Protein AF-A0AAV0LEL6-F1 (afdb_monomer)

InterPro domains:
  IPR036774 ERV/ALR sulfhydryl oxidase domain superfamily [G3DSA:1.20.120.310] (2-67)
  IPR039798 Sulfhydryl oxidase [PTHR22897] (6-120)

Sequence (132 aa):
MEEEASLGTGDPKFPKMIWPPKQLCPACYGSNNKAKDRRNEVDWDMDEVYRFLVDFYGKTLVSLYKNKDVGHEVLS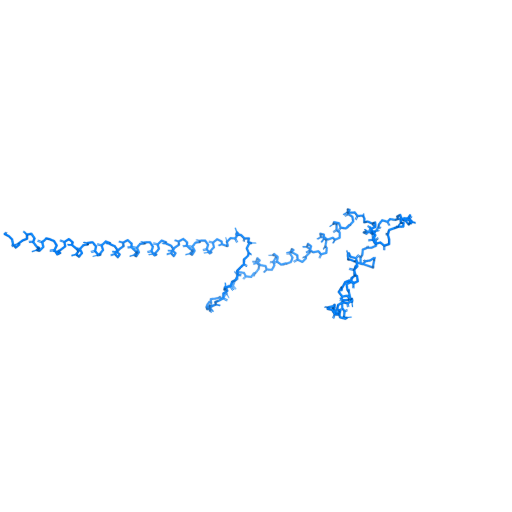GSSEDTVASTNAVVVPVGAALAIALASCAFGALACYWRSRQKSRKYYHQLHSLKNI

Secondary structure (DSSP, 8-state):
--HHHHHT-S-TTS----SS-TTT-STTB-S-----S-TT---B-HHHHHHHHHHHHHHHHHHHHHHHHTT-S-------------------HHHHHHHHHHHHHHHHHHHHHHHHHHHHHHHHHHHHHT--

Solvent-accessible surface area (backbone atoms only — not comparable to full-atom values): 8494 Å² total; per-residue (Å²): 131,59,68,43,67,77,66,67,74,54,51,86,91,61,67,89,69,77,78,77,44,60,90,81,38,57,71,28,40,50,88,71,87,67,86,63,97,49,102,80,72,78,59,66,28,64,69,46,41,50,51,50,52,47,59,68,50,42,57,57,53,54,50,56,54,56,55,58,70,73,62,82,70,88,83,82,87,84,86,84,86,83,90,75,87,83,92,73,93,74,67,56,70,68,58,54,51,50,51,51,52,50,52,50,52,53,49,52,51,52,50,50,51,52,50,55,58,48,51,54,54,51,54,54,51,55,58,57,66,70,73,113

pLDDT: mean 71.2, std 17.93, range [30.53, 95.38]

Organism: NCBI:txid586396

Structure (mmCIF, N/CA/C/O backbone):
data_AF-A0AAV0LEL6-F1
#
_entry.id   AF-A0AAV0LEL6-F1
#
loop_
_atom_site.group_PDB
_atom_site.id
_atom_site.type_symbol
_atom_site.label_atom_id
_atom_site.label_alt_id
_atom_site.label_comp_id
_atom_site.label_asym_id
_atom_site.label_entity_id
_atom_site.label_seq_id
_atom_site.pdbx_PDB_ins_code
_atom_site.Cartn_x
_atom_site.Cartn_y
_atom_site.Cartn_z
_atom_site.occupancy
_atom_site.B_iso_or_equiv
_atom_site.auth_seq_id
_atom_site.auth_comp_id
_atom_site.auth_asym_id
_atom_site.auth_atom_id
_atom_site.pdbx_PDB_model_num
ATOM 1 N N . MET A 1 1 ? 11.184 16.787 -8.459 1.00 58.41 1 MET A N 1
ATOM 2 C CA . MET A 1 1 ? 11.815 15.745 -7.614 1.00 58.41 1 MET A CA 1
ATOM 3 C C . MET A 1 1 ? 13.059 16.257 -6.885 1.00 58.41 1 MET A C 1
ATOM 5 O O . MET A 1 1 ? 13.454 15.636 -5.911 1.00 58.41 1 MET A O 1
ATOM 9 N N . GLU A 1 2 ? 13.646 17.387 -7.296 1.00 61.62 2 GLU A N 1
ATOM 10 C CA . GLU A 1 2 ? 14.917 17.883 -6.739 1.00 61.62 2 GLU A CA 1
ATOM 11 C C . GLU A 1 2 ? 14.814 18.676 -5.427 1.00 61.62 2 GLU A C 1
ATOM 13 O O . GLU A 1 2 ? 15.840 18.956 -4.817 1.00 61.62 2 GLU A O 1
ATOM 18 N N . GLU A 1 3 ? 13.609 19.015 -4.959 1.00 67.44 3 GLU A N 1
ATOM 19 C CA . GLU A 1 3 ? 13.430 19.928 -3.817 1.00 67.44 3 GLU A CA 1
ATOM 20 C C . GLU A 1 3 ? 14.134 19.428 -2.544 1.00 67.44 3 GLU A C 1
ATOM 22 O O . GLU A 1 3 ? 14.865 20.168 -1.900 1.00 67.44 3 GLU A O 1
ATOM 27 N N . GLU A 1 4 ? 14.038 18.140 -2.231 1.00 65.94 4 GLU A N 1
ATOM 28 C CA . GLU A 1 4 ? 14.621 17.567 -1.004 1.00 65.94 4 GLU A CA 1
ATOM 29 C C . GLU A 1 4 ? 16.129 17.334 -1.116 1.00 65.94 4 GLU A C 1
ATOM 31 O O . GLU A 1 4 ? 16.855 17.430 -0.130 1.00 65.94 4 GLU A O 1
ATOM 36 N N . ALA A 1 5 ? 16.613 17.044 -2.327 1.00 65.38 5 ALA A N 1
ATOM 37 C CA . ALA A 1 5 ? 18.043 16.932 -2.593 1.00 65.38 5 ALA A CA 1
ATOM 38 C C . ALA A 1 5 ? 18.716 18.309 -2.498 1.00 65.38 5 ALA A C 1
ATOM 40 O O . ALA A 1 5 ? 19.821 18.418 -1.976 1.00 65.38 5 ALA A O 1
ATOM 41 N N . SER A 1 6 ? 18.017 19.364 -2.934 1.00 68.12 6 SER A N 1
ATOM 42 C CA . SER A 1 6 ? 18.482 20.747 -2.814 1.00 68.12 6 SER A CA 1
ATOM 43 C C . SER A 1 6 ? 18.488 21.260 -1.370 1.00 68.12 6 SER A C 1
ATOM 45 O 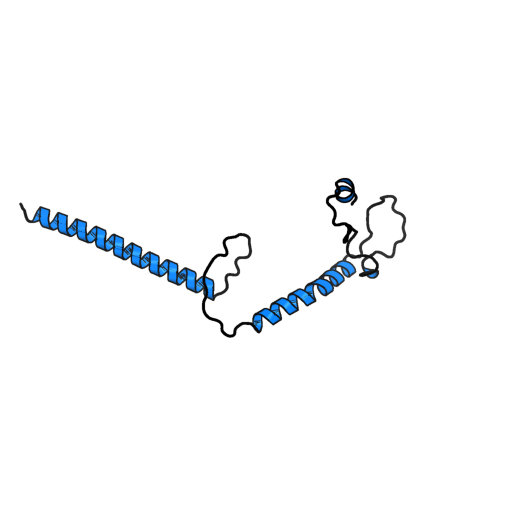O . SER A 1 6 ? 19.322 22.091 -1.021 1.00 68.12 6 SER A O 1
ATOM 47 N N . LEU A 1 7 ? 17.603 20.727 -0.519 1.00 79.00 7 LEU A N 1
ATOM 48 C CA . LEU A 1 7 ? 17.497 21.070 0.903 1.00 79.00 7 LEU A CA 1
ATOM 49 C C . LEU A 1 7 ? 18.322 20.150 1.822 1.00 79.00 7 LEU A C 1
ATOM 51 O O . LEU A 1 7 ? 18.395 20.401 3.022 1.00 79.00 7 LEU A O 1
ATOM 55 N N . GLY A 1 8 ? 18.947 19.095 1.283 1.00 75.81 8 GLY A N 1
ATOM 56 C CA . GLY A 1 8 ? 19.769 18.148 2.049 1.00 75.81 8 GLY A CA 1
ATOM 57 C C . GLY A 1 8 ? 18.989 17.306 3.067 1.00 75.81 8 GLY A C 1
ATOM 58 O O . GLY A 1 8 ? 19.594 16.670 3.925 1.00 75.81 8 GLY A O 1
ATOM 59 N N . THR A 1 9 ? 17.657 17.302 2.988 1.00 82.31 9 THR A N 1
ATOM 60 C CA . THR A 1 9 ? 16.746 16.595 3.905 1.00 82.31 9 THR A CA 1
ATOM 61 C C . THR A 1 9 ? 16.482 15.149 3.492 1.00 82.31 9 THR A C 1
ATOM 63 O O . THR A 1 9 ? 15.889 14.386 4.254 1.00 82.31 9 THR A O 1
ATOM 66 N N . GLY A 1 10 ? 16.898 14.755 2.287 1.00 80.81 10 GLY A N 1
ATOM 67 C CA . GLY A 1 10 ? 16.728 13.394 1.786 1.00 80.81 10 GLY A CA 1
ATOM 68 C C . GLY A 1 10 ? 17.628 12.379 2.493 1.00 80.81 10 GLY A C 1
ATOM 69 O O . GLY A 1 10 ? 18.794 12.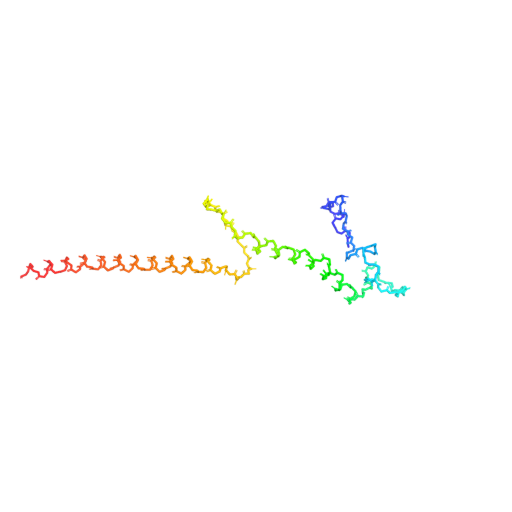655 2.764 1.00 80.81 10 GLY A O 1
ATOM 70 N N . ASP A 1 11 ? 17.102 11.174 2.732 1.00 84.88 11 ASP A N 1
ATOM 71 C CA . ASP A 1 11 ? 17.901 10.035 3.195 1.00 84.88 11 ASP A CA 1
ATOM 72 C C . ASP A 1 11 ? 18.943 9.654 2.117 1.00 84.88 11 ASP A C 1
ATOM 74 O O . ASP A 1 11 ? 18.554 9.266 1.009 1.00 84.88 11 ASP A O 1
ATOM 78 N N . PRO A 1 12 ? 20.258 9.715 2.410 1.00 85.31 12 PRO A N 1
ATOM 79 C CA . PRO A 1 12 ? 21.302 9.362 1.447 1.00 85.31 12 PRO A CA 1
ATOM 80 C C . PRO A 1 12 ? 21.253 7.900 0.992 1.00 85.31 12 PRO A C 1
ATOM 82 O O . PRO A 1 12 ? 21.727 7.570 -0.094 1.00 85.31 12 PRO A O 1
ATOM 85 N N . LYS A 1 13 ? 20.707 7.006 1.824 1.00 89.25 13 LYS A N 1
ATOM 86 C CA . LYS A 1 13 ? 20.609 5.573 1.536 1.00 89.25 13 LYS A CA 1
ATOM 87 C C . LYS A 1 13 ? 19.433 5.252 0.617 1.00 89.25 13 LYS A C 1
ATOM 89 O O . LYS A 1 13 ? 19.501 4.281 -0.134 1.00 89.25 13 LYS A O 1
ATOM 94 N N . PHE A 1 14 ? 18.376 6.060 0.664 1.00 86.69 14 PHE A N 1
ATOM 95 C CA . PHE A 1 14 ? 17.153 5.866 -0.111 1.00 86.69 14 PHE A CA 1
ATOM 96 C C . PHE A 1 14 ? 16.770 7.161 -0.830 1.00 86.69 14 PHE A C 1
ATOM 98 O O . PHE A 1 14 ? 15.860 7.875 -0.396 1.00 86.69 14 PHE A O 1
ATOM 105 N N . PRO A 1 15 ? 17.453 7.475 -1.945 1.00 85.50 15 PRO A N 1
ATOM 106 C CA . PRO A 1 15 ? 17.160 8.680 -2.699 1.00 85.50 15 PRO A CA 1
ATOM 107 C C . PRO A 1 15 ? 15.719 8.650 -3.220 1.00 85.50 15 PRO A C 1
ATOM 109 O O . PRO A 1 15 ? 15.217 7.612 -3.661 1.00 85.50 15 PRO A O 1
ATOM 112 N N . LYS A 1 16 ? 15.050 9.809 -3.201 1.00 83.69 16 LYS A N 1
ATOM 113 C CA . LYS A 1 16 ? 13.721 9.942 -3.805 1.00 83.69 16 LYS A CA 1
ATOM 114 C C . LYS A 1 16 ? 13.823 9.645 -5.301 1.00 83.69 16 LYS A C 1
ATOM 116 O O . LYS A 1 16 ? 14.639 10.226 -6.010 1.00 83.69 16 LYS A O 1
ATOM 121 N N . MET A 1 17 ? 12.964 8.755 -5.771 1.00 85.31 17 MET A N 1
ATOM 122 C CA . MET A 1 17 ? 12.868 8.369 -7.171 1.00 85.31 17 MET A CA 1
ATOM 123 C C . MET A 1 17 ? 11.407 8.162 -7.555 1.00 85.31 17 MET A C 1
ATOM 125 O O . MET A 1 17 ? 10.534 8.053 -6.692 1.00 85.31 17 MET A O 1
ATOM 129 N N . ILE A 1 18 ? 11.135 8.103 -8.857 1.00 86.81 18 ILE A N 1
ATOM 130 C CA . ILE A 1 18 ? 9.801 7.765 -9.352 1.00 86.81 18 ILE A CA 1
ATOM 131 C C . ILE A 1 18 ? 9.524 6.309 -8.983 1.00 86.81 18 ILE A C 1
ATOM 133 O O . ILE A 1 18 ? 10.289 5.413 -9.344 1.00 86.81 18 ILE A O 1
ATOM 137 N N . TRP A 1 19 ? 8.435 6.098 -8.253 1.00 91.31 19 TRP A N 1
ATOM 138 C CA . TRP A 1 19 ? 8.013 4.791 -7.777 1.00 91.31 19 TRP A CA 1
ATOM 139 C C . TRP A 1 19 ? 6.757 4.338 -8.541 1.00 91.31 19 TRP A C 1
ATOM 141 O O . TRP A 1 19 ? 5.878 5.173 -8.753 1.00 91.31 19 TRP A O 1
ATOM 151 N N . PRO A 1 20 ? 6.627 3.055 -8.922 1.00 92.50 20 PRO A N 1
ATOM 152 C CA . PRO A 1 20 ? 7.609 1.982 -8.762 1.00 92.50 20 PRO A CA 1
ATOM 153 C C . PRO A 1 20 ? 8.728 2.074 -9.810 1.00 92.50 20 PRO A C 1
ATOM 155 O O . PRO A 1 20 ? 8.448 2.416 -10.950 1.00 92.50 20 PRO A O 1
ATOM 158 N N . PRO A 1 21 ? 9.990 1.745 -9.480 1.00 91.25 21 PRO A N 1
ATOM 159 C CA . PRO A 1 21 ? 11.073 1.735 -10.458 1.00 91.25 21 PRO A CA 1
ATOM 160 C C . PRO A 1 21 ? 10.804 0.753 -11.604 1.00 91.25 21 PRO A C 1
ATOM 162 O O . PRO A 1 21 ? 10.260 -0.332 -11.395 1.00 91.25 21 PRO A O 1
ATOM 165 N N . LYS A 1 22 ? 11.312 1.073 -12.801 1.00 89.12 22 LYS A N 1
ATOM 166 C CA . LYS A 1 22 ? 11.239 0.211 -14.002 1.00 89.12 22 LYS A CA 1
ATOM 167 C C . LYS A 1 22 ? 11.761 -1.212 -13.781 1.00 89.12 22 LYS A C 1
ATOM 169 O O . LYS A 1 22 ? 11.308 -2.136 -14.441 1.00 89.12 22 LYS A O 1
ATOM 174 N N . GLN A 1 23 ? 12.707 -1.385 -12.857 1.00 89.75 23 GLN A N 1
ATOM 175 C CA . GLN A 1 23 ? 13.237 -2.697 -12.479 1.00 89.75 23 GLN A CA 1
ATOM 176 C C . GLN A 1 23 ? 12.212 -3.556 -11.723 1.00 89.75 23 GLN A C 1
ATOM 178 O O . GLN A 1 23 ? 12.252 -4.775 -11.837 1.00 89.75 23 GLN A O 1
ATOM 183 N N . LEU A 1 24 ? 11.307 -2.932 -10.957 1.00 92.19 24 LEU A N 1
ATOM 184 C CA . LEU A 1 24 ? 10.251 -3.632 -10.221 1.00 92.19 24 LEU A CA 1
ATOM 185 C C . LEU A 1 24 ? 8.998 -3.839 -11.069 1.00 92.19 24 LEU A C 1
ATOM 187 O O . LEU A 1 24 ? 8.378 -4.893 -10.980 1.00 92.19 24 LEU A O 1
ATOM 191 N N . CYS A 1 25 ? 8.629 -2.855 -11.888 1.00 92.8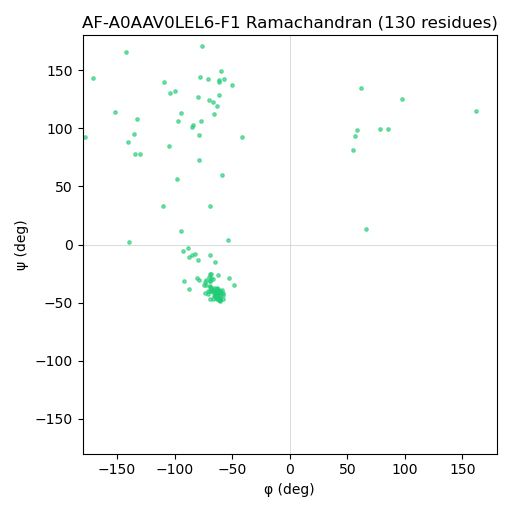1 25 CYS A N 1
ATOM 192 C CA . CYS A 1 25 ? 7.477 -2.967 -12.771 1.00 92.81 25 CYS A CA 1
ATOM 193 C C . CYS A 1 25 ? 7.779 -2.333 -14.133 1.00 92.81 25 CYS A C 1
ATOM 195 O O . CYS A 1 25 ? 7.500 -1.152 -14.336 1.00 92.81 25 CYS A O 1
ATOM 197 N N . PRO A 1 26 ? 8.349 -3.090 -15.086 1.00 91.00 26 PRO A N 1
ATOM 198 C CA . PRO A 1 26 ? 8.573 -2.580 -16.435 1.00 91.00 26 PRO A CA 1
ATOM 199 C C . PRO A 1 26 ? 7.255 -2.375 -17.193 1.00 91.00 26 PRO A C 1
ATOM 201 O O . PRO A 1 26 ? 7.159 -1.442 -17.981 1.00 91.00 26 PRO A O 1
ATOM 204 N N . ALA A 1 27 ? 6.237 -3.200 -16.914 1.00 91.94 27 ALA A N 1
ATOM 205 C CA . ALA A 1 27 ? 4.914 -3.115 -17.537 1.00 91.94 27 ALA 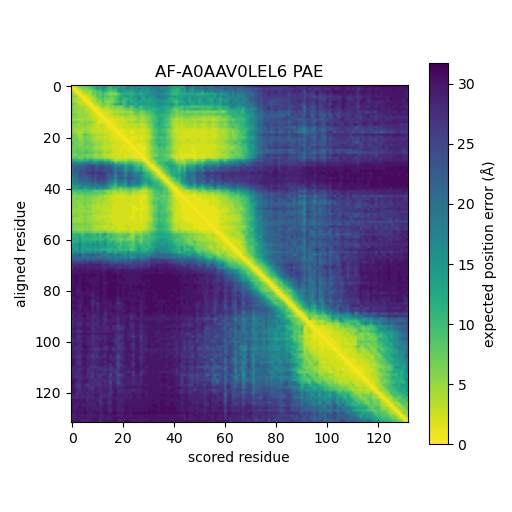A CA 1
ATOM 206 C C . ALA A 1 27 ? 4.127 -1.859 -17.123 1.00 91.94 27 ALA A C 1
ATOM 208 O O . ALA A 1 27 ? 3.314 -1.371 -17.892 1.00 91.94 27 ALA A O 1
ATOM 209 N N . CYS A 1 28 ? 4.417 -1.292 -15.947 1.00 92.19 28 CYS A N 1
ATOM 210 C CA . CYS A 1 28 ? 3.773 -0.073 -15.452 1.00 92.19 28 CYS A CA 1
ATOM 211 C C . CYS A 1 28 ? 4.075 1.169 -16.305 1.00 92.19 28 CYS A C 1
ATOM 213 O O . CYS A 1 28 ? 3.423 2.199 -16.145 1.00 92.19 28 CYS A O 1
ATOM 215 N N . TYR A 1 29 ? 5.088 1.102 -17.169 1.00 89.56 29 TYR A N 1
ATOM 216 C CA . TYR A 1 29 ? 5.491 2.200 -18.031 1.00 89.56 29 TYR A CA 1
ATOM 217 C C . TYR A 1 29 ? 5.010 1.941 -19.455 1.00 89.56 29 TYR A C 1
ATOM 219 O O . TYR A 1 29 ? 5.263 0.873 -20.015 1.00 89.56 29 TYR A O 1
ATOM 227 N N . GLY A 1 30 ? 4.365 2.940 -20.057 1.00 81.81 30 GLY A N 1
ATOM 228 C CA . GLY A 1 30 ? 3.879 2.857 -21.429 1.00 81.81 30 GLY A CA 1
ATOM 229 C C . GLY A 1 30 ? 5.000 2.543 -22.427 1.00 81.81 30 GLY A C 1
ATOM 230 O O . GLY A 1 30 ? 6.129 3.028 -22.318 1.00 81.81 30 GLY A O 1
ATOM 231 N N . SER A 1 31 ? 4.685 1.732 -23.440 1.00 69.75 31 SER A N 1
ATOM 232 C CA . SER A 1 31 ? 5.612 1.349 -24.521 1.00 69.75 31 SER A CA 1
ATOM 233 C C . SER A 1 31 ? 5.959 2.504 -25.470 1.00 69.75 31 SER A C 1
ATOM 235 O O . SER A 1 31 ? 6.852 2.386 -26.317 1.00 69.75 31 SER A O 1
ATOM 237 N N . ASN A 1 32 ? 5.268 3.638 -25.341 1.00 60.31 32 ASN A N 1
ATOM 238 C CA . ASN A 1 32 ? 5.418 4.768 -26.234 1.00 60.31 32 ASN A CA 1
ATOM 239 C C . ASN A 1 32 ? 6.667 5.577 -25.890 1.00 60.31 32 ASN A C 1
ATOM 241 O O . ASN A 1 32 ? 6.644 6.551 -25.146 1.00 60.31 32 ASN A O 1
ATOM 245 N N . ASN A 1 33 ? 7.750 5.251 -26.589 1.00 54.28 33 ASN A N 1
ATOM 246 C CA . ASN A 1 33 ? 8.955 6.068 -26.714 1.00 54.28 33 ASN A CA 1
ATOM 247 C C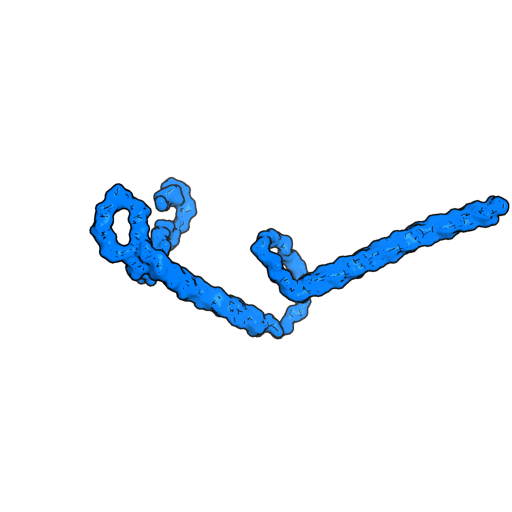 . ASN A 1 33 ? 8.704 7.353 -27.546 1.00 54.28 33 ASN A C 1
ATOM 249 O O . ASN A 1 33 ? 9.561 7.793 -28.314 1.00 54.28 33 ASN A O 1
ATOM 253 N N . LYS A 1 34 ? 7.498 7.936 -27.476 1.00 50.38 34 LYS A N 1
ATOM 254 C CA . LYS A 1 34 ? 7.195 9.203 -28.140 1.00 50.38 34 LYS A CA 1
ATOM 255 C C . LYS A 1 34 ? 7.638 10.317 -27.218 1.00 50.38 34 LYS A C 1
ATOM 257 O O . LYS A 1 34 ? 6.948 10.652 -26.263 1.00 50.38 34 LYS A O 1
ATOM 262 N N . ALA A 1 35 ? 8.799 10.868 -27.551 1.00 48.59 35 ALA A N 1
ATOM 263 C CA . ALA A 1 35 ? 9.315 12.132 -27.065 1.00 48.59 35 ALA A CA 1
ATOM 264 C C . ALA A 1 35 ? 8.199 13.189 -27.006 1.00 48.59 35 ALA A C 1
ATOM 266 O O . ALA A 1 35 ? 7.904 13.871 -27.986 1.00 48.59 35 ALA A O 1
ATOM 267 N N . LYS A 1 36 ? 7.542 13.313 -25.854 1.00 49.00 36 LYS A N 1
ATOM 268 C CA . LYS A 1 36 ? 6.890 14.554 -25.473 1.00 49.00 36 LYS A CA 1
ATOM 269 C C . LYS A 1 36 ? 7.894 15.293 -24.616 1.00 49.00 36 LYS A C 1
ATOM 271 O O . LYS A 1 36 ? 8.246 14.847 -23.530 1.00 49.00 36 LYS A O 1
ATOM 276 N N . ASP A 1 37 ? 8.358 16.410 -25.161 1.00 49.44 37 ASP A N 1
ATOM 277 C CA . ASP A 1 37 ? 9.196 17.444 -24.555 1.00 49.44 37 ASP A CA 1
ATOM 278 C C . ASP A 1 37 ? 8.545 18.075 -23.308 1.00 49.44 37 ASP A C 1
ATOM 280 O O . ASP A 1 37 ? 8.286 19.275 -23.225 1.00 49.44 37 ASP A O 1
ATOM 284 N N . ARG A 1 38 ? 8.257 17.262 -22.294 1.00 49.88 38 ARG A N 1
ATOM 285 C CA . ARG A 1 38 ? 7.973 17.690 -20.929 1.00 49.88 38 ARG A CA 1
ATOM 286 C C . ARG A 1 38 ? 8.755 16.754 -20.031 1.00 49.88 38 ARG A C 1
ATOM 288 O O . ARG A 1 38 ? 8.309 15.656 -19.731 1.00 49.88 38 ARG A O 1
ATOM 295 N N . ARG A 1 39 ? 9.956 17.192 -19.646 1.00 53.03 39 ARG A N 1
ATOM 296 C CA . ARG A 1 39 ? 11.036 16.419 -18.996 1.00 53.03 39 ARG A CA 1
ATOM 297 C C . ARG A 1 39 ? 10.666 15.652 -17.709 1.00 53.03 39 ARG A C 1
ATOM 299 O O . ARG A 1 39 ? 11.553 15.071 -17.106 1.00 53.03 39 ARG A O 1
ATOM 306 N N . ASN A 1 40 ? 9.403 15.639 -17.281 1.00 57.69 40 ASN A N 1
ATOM 307 C CA . ASN A 1 40 ? 8.956 15.083 -16.005 1.00 57.69 40 ASN A CA 1
ATOM 308 C C . ASN A 1 40 ? 7.631 14.298 -16.071 1.00 57.69 40 ASN A C 1
ATOM 310 O O . ASN A 1 40 ? 7.151 13.873 -15.023 1.00 57.69 40 ASN A O 1
ATOM 314 N N . GLU A 1 41 ? 7.008 14.124 -17.241 1.00 71.31 41 GLU A N 1
ATOM 315 C CA . GLU A 1 41 ? 5.718 13.425 -17.334 1.00 71.31 41 GLU A CA 1
ATOM 316 C C . GLU A 1 41 ? 5.944 11.958 -17.714 1.00 71.31 41 GLU A C 1
ATOM 318 O O . GLU A 1 41 ? 6.343 11.637 -18.832 1.00 71.31 41 GLU A O 1
ATOM 323 N N . VAL A 1 42 ? 5.770 11.069 -16.738 1.00 79.81 42 VAL A N 1
ATOM 324 C CA . VAL A 1 42 ? 5.903 9.622 -16.928 1.00 79.81 42 VAL A CA 1
ATOM 325 C C . VAL A 1 42 ? 4.629 9.090 -17.569 1.00 79.81 42 VAL A C 1
ATOM 327 O O . VAL A 1 42 ? 3.540 9.327 -17.053 1.00 79.81 42 VAL A O 1
ATOM 330 N N . ASP A 1 43 ? 4.781 8.361 -18.674 1.00 85.44 43 ASP A N 1
ATOM 331 C CA . ASP A 1 43 ? 3.684 7.635 -19.315 1.00 85.44 43 ASP A CA 1
ATOM 332 C C . ASP A 1 43 ? 3.389 6.358 -18.519 1.00 85.44 43 ASP A C 1
ATOM 334 O O . ASP A 1 43 ? 4.193 5.418 -18.518 1.00 85.44 43 ASP A O 1
ATOM 338 N N . TRP A 1 44 ? 2.277 6.364 -17.787 1.00 89.06 44 TRP A N 1
ATOM 339 C CA . TRP A 1 44 ? 1.859 5.272 -16.911 1.00 89.06 44 TRP A CA 1
ATOM 340 C C . TRP A 1 44 ? 0.808 4.399 -17.586 1.00 89.06 44 TRP A C 1
ATOM 342 O O . TRP A 1 44 ? -0.216 4.900 -18.052 1.00 89.06 44 TRP A O 1
ATOM 352 N N . ASP A 1 45 ? 1.011 3.086 -17.537 1.00 92.44 45 ASP A N 1
ATOM 353 C CA . ASP A 1 45 ? -0.070 2.129 -17.743 1.00 92.44 45 ASP A CA 1
ATOM 354 C C . ASP A 1 45 ? -0.811 1.939 -16.411 1.00 92.44 45 ASP A C 1
ATOM 356 O O . ASP A 1 45 ? -0.321 1.292 -15.482 1.00 92.44 45 ASP A O 1
ATOM 360 N N . MET A 1 46 ? -1.979 2.570 -16.293 1.00 92.06 46 MET A N 1
ATOM 361 C CA . MET A 1 46 ? -2.726 2.622 -15.033 1.00 92.06 46 MET A CA 1
ATOM 362 C C . MET A 1 46 ? -3.250 1.249 -14.595 1.00 92.06 46 MET A C 1
ATOM 364 O O . MET A 1 46 ? -3.350 1.008 -13.389 1.00 92.06 46 MET A O 1
ATOM 368 N N . ASP A 1 47 ? -3.538 0.345 -15.533 1.00 94.44 47 ASP A N 1
ATOM 369 C CA . ASP A 1 47 ? -4.041 -0.997 -15.225 1.00 94.44 47 ASP A CA 1
ATOM 370 C C . ASP A 1 47 ? -2.921 -1.874 -14.651 1.00 94.44 47 ASP A C 1
ATOM 372 O O . ASP A 1 47 ? -3.106 -2.588 -13.658 1.00 94.44 47 ASP A O 1
ATOM 376 N N . GLU A 1 48 ? -1.726 -1.774 -15.232 1.00 94.69 48 GLU A N 1
ATOM 377 C CA . GLU A 1 48 ? -0.517 -2.430 -14.733 1.00 94.69 48 GLU A CA 1
ATOM 378 C C . GLU A 1 48 ? -0.085 -1.872 -13.374 1.00 94.69 48 GLU A C 1
ATOM 380 O O . GLU A 1 48 ? 0.211 -2.639 -12.455 1.00 94.69 48 GLU A O 1
ATOM 385 N N . VAL A 1 49 ? -0.110 -0.544 -13.208 1.00 94.56 49 VAL A N 1
ATOM 386 C CA . VAL A 1 49 ? 0.206 0.120 -11.934 1.00 94.56 49 VAL A CA 1
ATOM 387 C C . VAL A 1 49 ? -0.762 -0.311 -10.840 1.00 94.56 49 VAL A C 1
ATOM 389 O O . VAL A 1 49 ? -0.326 -0.667 -9.743 1.00 94.56 49 VAL A O 1
ATOM 392 N N . TYR A 1 50 ? -2.067 -0.305 -11.117 1.00 94.75 50 TYR A N 1
ATOM 393 C CA . TYR A 1 50 ? -3.074 -0.721 -10.147 1.00 94.75 50 TYR A CA 1
ATOM 394 C C . TYR A 1 50 ? -2.868 -2.175 -9.721 1.00 94.75 50 TYR A C 1
ATOM 396 O O . TYR A 1 50 ? -2.821 -2.470 -8.525 1.00 94.75 50 TYR A O 1
ATOM 404 N N . ARG A 1 51 ? -2.677 -3.078 -10.687 1.00 95.38 51 ARG A N 1
ATOM 405 C CA . ARG A 1 51 ? -2.437 -4.494 -10.403 1.00 95.38 51 ARG A CA 1
ATOM 406 C C . ARG A 1 51 ? -1.169 -4.700 -9.581 1.00 95.38 51 ARG A C 1
ATOM 408 O O . ARG A 1 51 ? -1.207 -5.406 -8.577 1.00 95.38 51 ARG A O 1
ATOM 415 N N . PHE A 1 52 ? -0.080 -4.023 -9.945 1.00 95.00 52 PHE A N 1
ATOM 416 C CA . PHE A 1 52 ? 1.167 -4.057 -9.188 1.00 95.00 52 PHE A CA 1
ATOM 417 C C . PHE A 1 52 ? 0.967 -3.588 -7.742 1.00 95.00 52 PHE A C 1
ATOM 419 O O . PHE A 1 52 ? 1.413 -4.259 -6.816 1.00 95.00 52 PHE A O 1
ATOM 426 N N . LEU A 1 53 ? 0.268 -2.470 -7.529 1.00 94.44 53 LEU A N 1
ATOM 427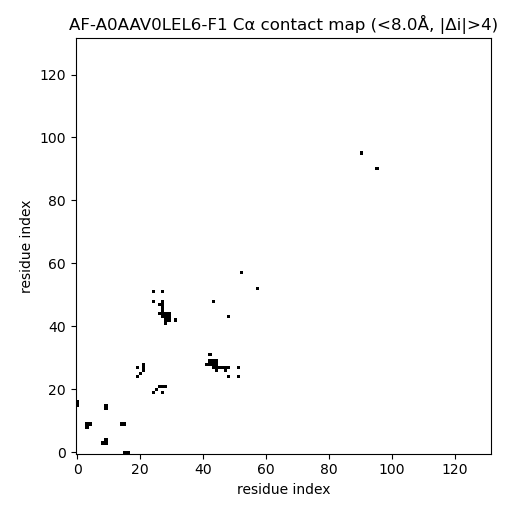 C CA . LEU A 1 53 ? -0.017 -1.933 -6.197 1.00 94.44 53 LEU A CA 1
ATOM 428 C C . LEU A 1 53 ? -0.830 -2.910 -5.342 1.00 94.44 53 LEU A C 1
ATOM 430 O O . LEU A 1 53 ? -0.484 -3.150 -4.181 1.00 94.44 53 LEU A O 1
ATOM 434 N N . VAL A 1 54 ? -1.890 -3.483 -5.913 1.00 94.25 54 VAL A N 1
ATOM 435 C CA . VAL A 1 54 ? -2.734 -4.470 -5.231 1.00 94.25 54 VAL A CA 1
ATOM 436 C C . VAL A 1 54 ? -1.932 -5.717 -4.884 1.00 94.25 54 VAL A C 1
ATOM 438 O O . VAL A 1 54 ? -2.023 -6.191 -3.757 1.00 94.25 54 VAL A O 1
ATOM 441 N N . ASP A 1 55 ? -1.098 -6.226 -5.784 1.00 93.19 55 ASP A N 1
ATOM 442 C CA . ASP A 1 55 ? -0.303 -7.424 -5.516 1.00 93.19 55 ASP A CA 1
ATOM 443 C C . ASP A 1 55 ? 0.826 -7.172 -4.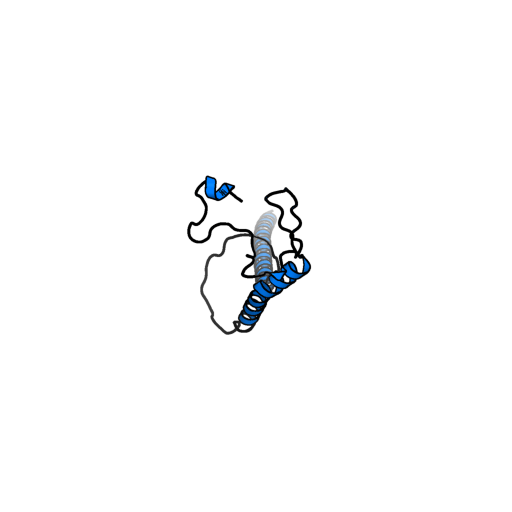507 1.00 93.19 55 ASP A C 1
ATOM 445 O O . ASP A 1 55 ? 1.088 -8.016 -3.641 1.00 93.19 55 ASP A O 1
ATOM 449 N N . PHE A 1 56 ? 1.491 -6.017 -4.602 1.00 92.94 56 PHE A N 1
ATOM 450 C CA . PHE A 1 56 ? 2.624 -5.643 -3.756 1.00 92.94 56 PHE A CA 1
ATOM 451 C C . PHE A 1 56 ? 2.188 -5.379 -2.312 1.00 92.94 56 PHE A C 1
ATOM 453 O O . PHE A 1 56 ? 2.792 -5.900 -1.374 1.00 92.94 56 PHE A O 1
ATOM 460 N N . TYR A 1 57 ? 1.111 -4.616 -2.114 1.00 92.25 57 TYR A N 1
ATOM 461 C CA . TYR A 1 57 ? 0.614 -4.287 -0.775 1.00 92.25 57 TYR A CA 1
ATOM 462 C C . TYR A 1 57 ? -0.446 -5.268 -0.268 1.00 92.25 57 TYR A C 1
ATOM 464 O O . TYR A 1 57 ? -0.512 -5.539 0.932 1.00 92.25 57 TYR A O 1
ATOM 472 N N . GLY A 1 58 ? -1.253 -5.853 -1.152 1.00 90.88 58 GLY A N 1
ATOM 473 C CA . GLY A 1 58 ? -2.359 -6.738 -0.784 1.00 90.88 58 GLY A CA 1
ATOM 474 C C . GLY A 1 58 ? -1.908 -8.011 -0.077 1.00 90.88 58 GLY A C 1
ATOM 475 O O . GLY A 1 58 ? -2.536 -8.412 0.900 1.00 90.88 58 GLY A O 1
ATOM 476 N N . LYS A 1 59 ? -0.776 -8.610 -0.471 1.00 83.94 59 LYS A N 1
ATOM 477 C CA . LYS A 1 59 ? -0.219 -9.792 0.221 1.00 83.94 59 LYS A CA 1
ATOM 478 C C . LYS A 1 59 ? 0.131 -9.497 1.681 1.00 83.94 59 LYS A C 1
ATOM 480 O O . LYS A 1 59 ? -0.153 -10.312 2.558 1.00 83.94 59 LYS A O 1
ATOM 485 N N . THR A 1 60 ? 0.689 -8.317 1.940 1.00 80.81 60 THR A N 1
ATOM 486 C CA . THR A 1 60 ? 1.015 -7.839 3.291 1.00 80.81 60 THR A CA 1
ATOM 487 C C . THR A 1 60 ? -0.247 -7.553 4.099 1.00 80.81 60 THR A C 1
ATOM 489 O O . THR A 1 60 ? -0.324 -7.896 5.274 1.00 80.81 60 THR A O 1
ATOM 492 N N . LEU A 1 61 ? -1.279 -6.977 3.479 1.00 79.62 61 LEU A N 1
ATOM 493 C CA . LEU A 1 61 ? -2.555 -6.745 4.157 1.00 79.62 61 LEU A CA 1
ATOM 494 C C . LEU A 1 61 ? -3.225 -8.070 4.547 1.00 79.62 61 LEU A C 1
ATOM 496 O O . LEU A 1 61 ? -3.632 -8.236 5.695 1.00 79.62 61 LEU A O 1
ATOM 500 N N . VAL A 1 62 ? -3.278 -9.047 3.638 1.00 80.69 62 VAL A N 1
ATOM 501 C CA . VAL A 1 62 ? -3.866 -10.368 3.916 1.00 80.69 62 VAL A CA 1
ATOM 502 C C . VAL A 1 62 ? -3.109 -11.101 5.027 1.00 80.69 62 VAL A C 1
ATOM 504 O O . VAL A 1 62 ? -3.746 -11.718 5.882 1.00 80.69 62 VAL A O 1
ATOM 507 N N . SER A 1 63 ? -1.774 -11.029 5.064 1.00 77.12 63 SER A N 1
ATOM 508 C CA . SER A 1 63 ? -0.995 -11.658 6.138 1.00 77.12 63 SER A CA 1
ATOM 509 C C . SER A 1 63 ? -1.239 -10.992 7.496 1.00 77.12 63 SER A C 1
ATOM 511 O O . SER A 1 63 ? -1.410 -11.694 8.490 1.00 77.12 63 SER A O 1
ATOM 513 N N . LEU A 1 64 ? -1.339 -9.661 7.559 1.00 74.44 64 LEU A N 1
ATOM 514 C CA . LEU A 1 64 ? -1.654 -8.937 8.796 1.00 74.44 64 LEU A CA 1
ATOM 515 C C . LEU A 1 64 ? -3.041 -9.296 9.348 1.00 74.44 64 LEU A C 1
ATOM 517 O O . LEU A 1 64 ? -3.194 -9.437 10.561 1.00 74.44 64 LEU A O 1
ATOM 521 N N . TYR A 1 65 ? -4.039 -9.484 8.482 1.00 71.44 65 TYR A N 1
ATOM 522 C CA . TYR A 1 65 ? -5.372 -9.922 8.910 1.00 71.44 65 TYR A CA 1
ATOM 523 C C . TYR A 1 65 ? -5.393 -11.383 9.365 1.00 71.44 65 TYR A C 1
ATOM 525 O O . TYR A 1 65 ? -5.964 -11.673 10.412 1.00 71.44 65 TYR A O 1
ATOM 533 N N . LYS A 1 66 ? -4.722 -12.294 8.648 1.00 73.06 66 LYS A N 1
ATOM 534 C CA . LYS A 1 66 ? -4.622 -13.702 9.069 1.00 73.06 66 LYS A CA 1
ATOM 535 C C . LYS A 1 66 ? -3.917 -13.859 10.417 1.00 73.06 66 LYS A C 1
ATOM 537 O O . LYS A 1 66 ? -4.368 -14.636 11.245 1.00 73.06 66 LYS A O 1
ATOM 542 N N . ASN A 1 67 ? -2.856 -13.094 10.672 1.00 61.03 67 ASN A N 1
ATOM 543 C CA . ASN A 1 67 ? -2.152 -13.140 11.959 1.00 61.03 67 ASN A CA 1
ATOM 544 C C . ASN A 1 67 ? -2.979 -12.568 13.125 1.00 61.03 67 ASN A C 1
ATOM 546 O O . ASN A 1 67 ? -2.764 -12.962 14.267 1.00 61.03 67 ASN A O 1
ATOM 550 N N . LYS A 1 68 ? -3.936 -11.668 12.860 1.00 60.12 68 LYS A N 1
ATOM 551 C CA . LYS A 1 68 ? -4.857 -11.155 13.888 1.00 60.12 68 LYS A CA 1
ATOM 552 C C . LYS A 1 68 ? -5.905 -12.179 14.326 1.00 60.12 68 LYS A C 1
ATOM 554 O O . LYS A 1 68 ? -6.307 -12.143 15.481 1.00 60.12 68 LYS A O 1
ATOM 559 N N . ASP A 1 69 ? -6.317 -13.075 13.436 1.00 56.59 69 ASP A N 1
ATOM 560 C CA . ASP A 1 69 ? -7.297 -14.128 13.743 1.00 56.59 69 ASP A CA 1
ATOM 561 C C . ASP A 1 69 ? -6.684 -15.238 14.625 1.00 56.59 69 ASP A C 1
ATOM 563 O O . ASP A 1 69 ? -7.325 -15.785 15.514 1.00 56.59 69 ASP A O 1
ATOM 567 N N . VAL A 1 70 ? -5.382 -15.504 14.465 1.00 56.31 70 VAL A N 1
ATOM 568 C CA . VAL A 1 70 ? -4.660 -16.555 15.213 1.00 56.31 70 VAL A CA 1
ATOM 569 C C . VAL A 1 70 ? -4.157 -16.077 16.593 1.00 56.31 70 VAL A C 1
ATOM 571 O O . VAL A 1 70 ? -3.701 -16.877 17.402 1.00 56.31 70 VAL A O 1
ATOM 574 N N . GLY A 1 71 ? -4.249 -14.777 16.900 1.00 49.84 71 GLY A N 1
ATOM 575 C CA . GLY A 1 71 ? -3.703 -14.168 18.123 1.00 49.84 71 GLY A CA 1
ATOM 576 C C . GLY A 1 71 ? -4.669 -14.030 19.308 1.00 49.84 71 GLY A C 1
ATOM 577 O O . GLY A 1 71 ? -4.347 -13.312 20.253 1.00 49.84 71 GLY A O 1
ATOM 578 N N . HIS A 1 72 ? -5.852 -14.653 19.276 1.00 48.44 72 HIS A N 1
ATOM 579 C CA . HIS A 1 72 ? -6.831 -14.599 20.372 1.00 48.44 72 HIS A CA 1
ATOM 580 C C . HIS A 1 72 ? -6.745 -15.841 21.279 1.00 48.44 72 HIS A C 1
ATOM 582 O O . HIS A 1 72 ? -7.734 -16.533 21.506 1.00 48.44 72 HIS A O 1
ATOM 588 N N . GLU A 1 73 ? -5.568 -16.111 21.841 1.00 46.84 73 GLU A N 1
ATOM 589 C CA . GLU A 1 73 ? -5.447 -16.964 23.025 1.00 46.84 73 GLU A CA 1
ATOM 590 C C . GLU A 1 73 ? -4.538 -16.301 24.068 1.00 46.84 73 GLU A C 1
ATOM 592 O O . GLU A 1 73 ? -3.326 -16.211 23.918 1.00 46.84 73 GLU A O 1
ATOM 597 N N . VAL A 1 74 ? -5.193 -15.838 25.138 1.00 47.69 74 VAL A N 1
ATOM 598 C CA . VAL A 1 74 ? -4.688 -15.771 26.516 1.00 47.69 74 VAL A CA 1
ATOM 599 C C . VAL A 1 74 ? -3.379 -14.997 26.737 1.00 47.69 74 VAL A C 1
ATOM 601 O O . VAL A 1 74 ? -2.307 -15.584 26.829 1.00 47.69 74 VAL A O 1
ATOM 604 N N . LEU A 1 75 ? -3.489 -13.702 27.065 1.00 39.25 75 LEU A N 1
ATOM 605 C CA . LEU A 1 75 ? -2.757 -13.202 28.233 1.00 39.25 75 LEU A CA 1
ATOM 606 C C . LEU A 1 75 ? -3.447 -12.009 28.901 1.00 39.25 75 LEU A C 1
ATOM 608 O O . LEU A 1 75 ? -3.577 -10.917 28.352 1.00 39.25 75 LEU A O 1
ATOM 612 N N . SER A 1 76 ? -3.886 -12.276 30.125 1.00 44.50 76 SER A N 1
ATOM 613 C CA . SER A 1 76 ? -4.372 -11.328 31.112 1.00 44.50 76 SER A CA 1
ATOM 614 C C . SER A 1 76 ? -3.301 -10.310 31.512 1.00 44.50 76 SER A C 1
ATOM 616 O O . SER A 1 76 ? -2.173 -10.687 31.807 1.00 44.50 76 SER A O 1
ATOM 618 N N . GLY A 1 77 ? -3.732 -9.057 31.665 1.00 39.78 77 GLY A N 1
ATOM 619 C CA . GLY A 1 77 ? -3.226 -8.128 32.677 1.00 39.78 77 GLY A CA 1
ATOM 620 C C . GLY A 1 77 ? -1.888 -7.446 32.398 1.00 39.78 77 GLY A C 1
ATOM 621 O O . GLY A 1 77 ? -0.842 -7.969 32.746 1.00 39.78 77 GLY A O 1
ATOM 622 N N . SER A 1 78 ? -1.940 -6.203 31.923 1.00 30.53 78 SER A N 1
ATOM 623 C CA . SER A 1 78 ? -1.227 -5.080 32.547 1.00 30.53 78 SER A CA 1
ATOM 624 C C . SER A 1 78 ? -1.678 -3.777 31.897 1.00 30.53 78 SER A C 1
ATOM 626 O O . SER A 1 78 ? -1.985 -3.730 30.709 1.00 30.53 78 SER A O 1
ATOM 628 N N . SER A 1 79 ? -1.774 -2.751 32.724 1.00 42.56 79 SER A N 1
ATOM 629 C CA . SER A 1 79 ? -2.343 -1.442 32.451 1.00 42.56 79 SER A CA 1
ATOM 630 C C . SER A 1 79 ? -1.443 -0.531 31.606 1.00 42.56 79 SER A C 1
ATOM 632 O O . SER A 1 79 ? -0.251 -0.782 31.453 1.00 42.56 79 SER A O 1
ATOM 634 N N . GLU A 1 80 ? -2.072 0.581 31.214 1.00 39.97 80 GLU A N 1
ATOM 635 C CA . GLU A 1 80 ? -1.527 1.923 30.958 1.00 39.97 80 GLU A CA 1
ATOM 636 C C . GLU A 1 80 ? -1.200 2.354 29.517 1.00 39.97 80 GLU A C 1
ATOM 638 O O . GLU A 1 80 ? -0.454 1.735 28.768 1.00 39.97 80 GLU A O 1
ATOM 643 N N . ASP A 1 81 ? -1.821 3.498 29.207 1.00 41.22 81 ASP A N 1
ATOM 644 C CA . ASP A 1 81 ? -1.517 4.511 28.207 1.00 41.22 81 ASP A CA 1
ATOM 645 C C . ASP A 1 81 ? -1.438 4.122 26.733 1.00 41.22 81 ASP A C 1
ATOM 647 O O . ASP A 1 81 ? -0.397 3.799 26.176 1.00 41.22 81 ASP A O 1
ATOM 651 N N . THR A 1 82 ? -2.543 4.392 26.035 1.00 34.47 82 THR A N 1
ATOM 652 C CA . THR A 1 82 ? -2.472 4.901 24.658 1.00 34.47 82 THR A CA 1
ATOM 653 C C . THR A 1 82 ? -3.444 6.064 24.475 1.00 34.47 82 THR A C 1
ATOM 655 O O . THR A 1 82 ? -4.524 5.965 23.895 1.00 34.47 82 THR A O 1
ATOM 658 N N . VAL A 1 83 ? -3.017 7.220 24.986 1.00 48.66 83 VAL A N 1
ATOM 659 C CA . VAL A 1 83 ? -3.397 8.519 24.428 1.00 48.66 83 VAL A CA 1
ATOM 660 C C . VAL A 1 83 ? -2.772 8.609 23.035 1.00 48.66 83 VAL A C 1
ATOM 662 O O . VAL A 1 83 ? -1.553 8.666 22.939 1.00 48.66 83 VAL A O 1
ATOM 665 N N . ALA A 1 84 ? -3.587 8.607 21.976 1.00 36.88 84 ALA A N 1
ATOM 666 C CA . ALA A 1 84 ? -3.457 9.480 20.798 1.00 36.88 84 ALA A CA 1
ATOM 667 C C . ALA A 1 84 ? -4.240 8.945 19.582 1.00 36.88 84 ALA A C 1
ATOM 669 O O . ALA A 1 84 ? -3.886 7.943 18.979 1.00 36.88 84 ALA A O 1
ATOM 670 N N . SER A 1 85 ? -5.243 9.739 19.203 1.00 41.28 85 SER A N 1
ATOM 671 C CA . SER A 1 85 ? -5.510 10.239 17.849 1.00 41.28 85 SER A CA 1
ATOM 672 C C . SER A 1 85 ? -5.822 9.284 16.677 1.00 41.28 85 SER A C 1
ATOM 674 O O . SER A 1 85 ? -5.070 8.388 16.314 1.00 41.28 85 SER A O 1
ATOM 676 N N . THR A 1 86 ? -6.861 9.709 15.946 1.00 43.31 86 THR A N 1
ATOM 677 C CA . THR A 1 86 ? -7.132 9.545 14.501 1.00 43.31 86 THR A CA 1
ATOM 678 C C . THR A 1 86 ? -7.818 8.268 13.975 1.00 43.31 86 THR A C 1
ATOM 680 O O . THR A 1 86 ? -7.198 7.267 13.651 1.00 43.31 86 THR A O 1
ATOM 683 N N . ASN A 1 87 ? -9.135 8.430 13.755 1.00 48.31 87 ASN A N 1
ATOM 684 C CA . ASN A 1 87 ? -9.906 8.070 12.553 1.00 48.31 87 ASN A CA 1
ATOM 685 C C . ASN A 1 87 ? -9.854 6.624 12.028 1.00 48.31 87 ASN A C 1
ATOM 687 O O . ASN A 1 87 ? -9.231 6.358 11.009 1.00 48.31 87 ASN A O 1
ATOM 691 N N . ALA A 1 88 ? -10.648 5.743 12.644 1.00 44.75 88 ALA A N 1
ATOM 692 C CA . ALA A 1 88 ? -11.454 4.713 11.971 1.00 44.75 88 ALA A CA 1
ATOM 693 C C . ALA A 1 88 ? -12.253 3.967 13.051 1.00 44.75 88 ALA A C 1
ATOM 695 O O . ALA A 1 88 ? -11.753 3.038 13.680 1.00 44.75 88 ALA A O 1
ATOM 696 N N . VAL A 1 89 ? -13.480 4.411 13.334 1.00 44.75 89 VAL A N 1
ATOM 697 C CA . VAL A 1 89 ? -14.306 3.854 14.419 1.00 44.75 89 VAL A CA 1
ATOM 698 C C . VAL A 1 89 ? -14.944 2.537 13.958 1.00 44.75 89 VAL A C 1
ATOM 700 O O . VAL A 1 89 ? -16.140 2.459 13.707 1.00 44.75 89 VAL A O 1
ATOM 703 N N . VAL A 1 90 ? -14.132 1.486 13.848 1.00 46.84 90 VAL A N 1
ATOM 704 C CA . VAL A 1 90 ? -14.590 0.107 14.053 1.00 46.84 90 VAL A CA 1
ATOM 705 C C . VAL A 1 90 ? -14.051 -0.295 15.415 1.00 46.84 90 VAL A C 1
ATOM 707 O O . VAL A 1 90 ? -12.948 -0.815 15.553 1.00 46.84 90 VAL A O 1
ATOM 710 N N . VAL A 1 91 ? -14.808 0.061 16.450 1.00 51.97 91 VAL A N 1
ATOM 711 C CA . VAL A 1 91 ? -14.474 -0.304 17.825 1.00 51.97 91 VAL A CA 1
ATOM 712 C C . VAL A 1 91 ? -14.687 -1.813 17.943 1.00 51.97 91 VAL A C 1
ATOM 714 O O . VAL A 1 91 ? -15.789 -2.279 17.638 1.00 51.97 91 VAL A O 1
ATOM 717 N N . PRO A 1 92 ? -13.674 -2.592 18.362 1.00 66.81 92 PRO A N 1
ATOM 718 C CA . PRO A 1 92 ? -13.865 -4.004 18.657 1.00 66.81 92 PRO A CA 1
ATOM 719 C C . PRO A 1 92 ? -15.071 -4.170 19.585 1.00 66.81 92 PRO A C 1
ATOM 721 O O . PRO A 1 92 ? -15.218 -3.399 20.534 1.00 66.81 92 PRO A O 1
ATOM 724 N N . VAL A 1 93 ? -15.931 -5.164 19.335 1.00 68.75 93 VAL A N 1
ATOM 725 C CA . VAL A 1 93 ? -17.189 -5.373 20.087 1.00 68.75 93 VAL A CA 1
ATOM 726 C C . VAL A 1 93 ? -16.960 -5.330 21.607 1.00 68.75 93 VAL A C 1
ATOM 728 O O . VAL A 1 93 ? -17.768 -4.763 22.341 1.00 68.75 93 VAL A O 1
ATOM 731 N N . GLY A 1 94 ? -15.807 -5.825 22.073 1.00 67.00 94 GLY A N 1
ATOM 732 C CA . GLY A 1 94 ? -15.398 -5.760 23.478 1.00 67.00 94 GLY A CA 1
ATOM 733 C C . GLY A 1 94 ? -15.253 -4.340 24.043 1.00 67.00 94 GLY A C 1
ATOM 734 O O . GLY A 1 94 ? -15.709 -4.079 25.153 1.00 67.00 94 GLY A O 1
ATOM 735 N N . ALA A 1 95 ? -14.694 -3.393 23.286 1.00 74.12 95 ALA A N 1
ATOM 736 C CA . ALA A 1 95 ? -14.555 -2.009 23.738 1.00 74.12 95 ALA A CA 1
ATOM 737 C C . ALA A 1 95 ? -15.908 -1.273 23.758 1.00 74.12 95 ALA A C 1
ATOM 739 O O . ALA A 1 95 ? -16.166 -0.504 24.683 1.00 74.12 95 ALA A O 1
ATOM 740 N N . ALA A 1 96 ? -16.813 -1.564 22.815 1.00 73.50 96 ALA A N 1
ATOM 741 C CA . ALA A 1 96 ? -18.175 -1.025 22.843 1.00 73.50 96 ALA A CA 1
ATOM 742 C C . ALA A 1 96 ? -18.959 -1.517 24.075 1.00 73.50 96 ALA A C 1
ATOM 744 O O . ALA A 1 96 ? -19.610 -0.718 24.752 1.00 73.50 96 ALA A O 1
ATOM 745 N N . LEU A 1 97 ? -18.842 -2.808 24.415 1.00 70.81 97 LEU A N 1
ATOM 746 C CA . LEU A 1 97 ? -19.445 -3.379 25.624 1.00 70.81 97 LEU A CA 1
ATOM 747 C C . LEU A 1 97 ? -18.855 -2.769 26.903 1.00 70.81 97 LEU A C 1
ATOM 749 O O . LEU A 1 97 ? -19.606 -2.416 27.811 1.00 70.81 97 LEU A O 1
ATOM 753 N N . ALA A 1 98 ? -17.535 -2.577 26.965 1.00 75.62 98 ALA A N 1
ATOM 754 C CA . ALA A 1 98 ? -16.880 -1.953 28.113 1.00 75.62 98 ALA A CA 1
ATOM 755 C C . ALA A 1 98 ? -17.333 -0.496 28.320 1.00 75.62 98 ALA A C 1
ATOM 757 O O . ALA A 1 98 ? -17.672 -0.114 29.441 1.00 75.62 98 ALA A O 1
ATOM 758 N N . ILE A 1 99 ? -17.413 0.301 27.246 1.00 79.00 99 ILE A N 1
ATOM 759 C CA . ILE A 1 99 ? -17.904 1.687 27.306 1.00 79.00 99 ILE A CA 1
ATOM 760 C C . ILE A 1 99 ? -19.372 1.724 27.756 1.00 79.00 99 ILE A C 1
ATOM 762 O O . ILE A 1 99 ? -19.727 2.544 28.606 1.00 79.00 99 ILE A O 1
ATOM 766 N N . ALA A 1 100 ? -20.220 0.828 27.241 1.00 80.69 100 ALA A N 1
ATOM 767 C CA . ALA A 1 100 ? -21.630 0.756 27.622 1.00 80.69 100 ALA A CA 1
ATOM 768 C C . ALA A 1 100 ? -21.810 0.421 29.114 1.00 80.69 100 ALA A C 1
ATOM 770 O O . ALA A 1 100 ? -22.568 1.100 29.811 1.00 80.69 100 ALA A O 1
ATOM 771 N N . LEU A 1 101 ? -21.076 -0.574 29.625 1.00 84.62 101 LEU A N 1
ATOM 772 C CA . LEU A 1 101 ? -21.115 -0.955 31.040 1.00 84.62 101 LEU A CA 1
ATOM 773 C C . LEU A 1 101 ? -20.574 0.155 31.946 1.00 84.62 101 LEU A C 1
ATOM 775 O O . LEU A 1 101 ? -21.204 0.480 32.952 1.00 84.62 101 LEU A O 1
ATOM 779 N N . ALA A 1 102 ? -19.455 0.779 31.571 1.00 83.06 102 ALA A N 1
ATOM 780 C CA . ALA A 1 102 ? -18.884 1.890 32.323 1.00 83.06 102 ALA A CA 1
ATOM 781 C C . ALA A 1 102 ? -19.853 3.082 32.380 1.00 83.06 102 ALA A C 1
ATOM 783 O O . ALA A 1 102 ? -20.135 3.598 33.462 1.00 83.06 102 ALA A O 1
ATOM 784 N N . SER A 1 103 ? -20.429 3.481 31.242 1.00 83.69 103 SER A N 1
ATOM 785 C CA . SER A 1 103 ? -21.409 4.572 31.171 1.00 83.69 103 SER A CA 1
ATOM 786 C C . SER A 1 103 ? -22.649 4.285 32.026 1.00 83.69 103 SER A C 1
ATOM 788 O O . SER A 1 103 ? -23.100 5.152 32.780 1.00 83.69 103 SER A O 1
ATOM 790 N N . CYS A 1 104 ? -23.156 3.049 31.992 1.00 80.44 104 CYS A N 1
ATOM 791 C CA . CYS A 1 104 ? -24.297 2.631 32.802 1.00 80.44 104 CYS A CA 1
ATOM 792 C C . CYS A 1 104 ? -23.980 2.659 34.309 1.00 80.44 104 CYS A C 1
ATOM 794 O O . CYS A 1 104 ? -24.770 3.187 35.095 1.00 80.44 104 CYS A O 1
ATOM 796 N N . ALA A 1 105 ? -22.802 2.174 34.716 1.00 90.38 105 ALA A N 1
ATOM 797 C CA . ALA A 1 105 ? -22.368 2.174 36.113 1.00 90.38 105 ALA A CA 1
ATOM 798 C C . ALA A 1 105 ? -22.213 3.598 36.676 1.00 90.38 105 ALA A C 1
ATOM 800 O O . ALA A 1 105 ? -22.740 3.900 37.751 1.00 90.38 105 ALA A O 1
ATOM 801 N N . PHE A 1 106 ? -21.559 4.502 35.936 1.00 89.81 106 PHE A N 1
ATOM 802 C CA . PHE A 1 106 ? -21.438 5.906 36.342 1.00 89.81 106 PHE A CA 1
ATOM 803 C C . PHE A 1 106 ? -22.793 6.624 36.356 1.00 89.81 106 PHE A C 1
ATOM 805 O O . PHE A 1 106 ? -23.061 7.405 37.272 1.00 89.81 106 PHE A O 1
ATOM 812 N N . GLY A 1 107 ? -23.678 6.326 35.402 1.00 89.31 107 GLY A N 1
ATOM 813 C CA . GLY A 1 107 ? -25.047 6.844 35.381 1.00 89.31 107 GLY A CA 1
ATOM 814 C C . GLY A 1 107 ? -25.849 6.423 36.616 1.00 89.31 107 GLY A C 1
ATOM 815 O O . GLY A 1 107 ? -26.433 7.270 37.296 1.00 89.31 107 GLY A O 1
ATOM 816 N N . ALA A 1 108 ? -25.817 5.134 36.965 1.00 89.94 108 ALA A N 1
ATOM 817 C CA . ALA A 1 108 ? -26.490 4.603 38.148 1.00 89.94 108 ALA A CA 1
ATOM 818 C C . ALA A 1 108 ? -25.946 5.222 39.447 1.00 89.94 108 ALA A C 1
ATOM 820 O O . ALA A 1 108 ? -26.725 5.648 40.306 1.00 89.94 108 ALA A O 1
ATOM 821 N N . LEU A 1 109 ? -24.621 5.350 39.571 1.00 87.94 109 LEU A N 1
ATOM 822 C CA . LEU A 1 109 ? -23.978 5.977 40.726 1.00 87.94 109 LEU A CA 1
ATOM 823 C C . LEU A 1 109 ? -24.356 7.462 40.856 1.00 87.94 109 LEU A C 1
ATOM 825 O O . LEU A 1 109 ? -24.673 7.929 41.953 1.00 87.94 109 LEU A O 1
ATOM 829 N N . ALA A 1 110 ? -24.395 8.202 39.744 1.00 88.75 110 ALA A N 1
ATOM 830 C CA . ALA A 1 110 ? -24.804 9.604 39.725 1.00 88.75 110 ALA A CA 1
ATOM 831 C C . ALA A 1 110 ? -26.282 9.786 40.115 1.00 88.75 110 ALA A C 1
ATOM 833 O O . ALA A 1 110 ? -26.618 10.693 40.887 1.00 88.75 110 ALA A O 1
ATOM 834 N N . CYS A 1 111 ? -27.172 8.913 39.633 1.00 84.69 111 CYS A N 1
ATOM 835 C CA . CYS A 1 111 ? -28.580 8.890 40.032 1.00 84.69 111 CYS A CA 1
ATOM 836 C C . CYS A 1 111 ? -28.739 8.575 41.523 1.00 84.69 111 CYS A C 1
ATOM 838 O O . CYS A 1 111 ? -29.481 9.272 42.221 1.00 84.69 111 CYS A O 1
ATOM 840 N N . TYR A 1 112 ? -28.006 7.581 42.030 1.00 88.62 112 TYR A N 1
ATOM 841 C CA . TYR A 1 112 ? -28.008 7.232 43.447 1.00 88.62 112 TYR A CA 1
ATOM 842 C C . TYR A 1 112 ? -27.529 8.399 44.317 1.00 88.62 112 TYR A C 1
ATOM 844 O O . TYR A 1 112 ? -28.197 8.759 45.289 1.00 88.62 112 TYR A O 1
ATOM 852 N N . TRP A 1 113 ? -26.435 9.063 43.938 1.00 87.06 113 TRP A N 1
ATOM 853 C CA . TRP A 1 113 ? -25.911 10.214 44.672 1.00 87.06 113 TRP A CA 1
ATOM 854 C C . TRP A 1 113 ? -26.891 11.392 44.679 1.00 87.06 113 TRP A C 1
ATOM 856 O O . TRP A 1 113 ? -27.168 11.960 45.738 1.00 87.06 113 TRP A O 1
ATOM 866 N N . ARG A 1 114 ? -27.488 11.735 43.527 1.00 81.38 114 ARG A N 1
ATOM 867 C CA . ARG A 1 114 ? -28.528 12.778 43.453 1.00 81.38 114 ARG A CA 1
ATOM 868 C C . ARG A 1 114 ? -29.750 12.431 44.298 1.00 81.38 114 ARG A C 1
ATOM 870 O O . ARG A 1 114 ? -30.291 13.317 44.960 1.00 81.38 114 ARG A O 1
ATOM 877 N N . SER A 1 115 ? -30.174 11.170 44.299 1.00 79.69 115 SER A N 1
ATOM 878 C CA . SER A 1 115 ? -31.289 10.698 45.125 1.00 79.69 115 SER A CA 1
ATOM 879 C C . SER A 1 115 ? -30.965 10.814 46.620 1.00 79.69 115 SER A C 1
ATOM 881 O O . SER A 1 115 ? -31.749 11.379 47.383 1.00 79.69 115 SER A O 1
ATOM 883 N N . ARG A 1 116 ? -29.754 10.413 47.035 1.00 77.31 116 ARG A N 1
ATOM 884 C CA . ARG A 1 116 ? -29.250 10.543 48.415 1.00 77.31 116 ARG A CA 1
ATOM 885 C C . ARG A 1 116 ? -29.143 12.005 48.860 1.00 77.31 116 ARG A C 1
ATOM 887 O O . ARG A 1 116 ? -29.453 12.338 50.001 1.00 77.31 116 ARG A O 1
ATOM 894 N N . GLN A 1 117 ? -28.706 12.897 47.974 1.00 74.50 117 GLN A N 1
ATOM 895 C CA . GLN A 1 117 ? -28.617 14.326 48.272 1.00 74.50 117 GLN A CA 1
ATOM 896 C C . GLN A 1 117 ? -30.007 14.963 48.399 1.00 74.50 117 GLN A C 1
ATOM 898 O O . GLN A 1 117 ? -30.212 15.817 49.262 1.00 74.50 117 GLN A O 1
ATOM 903 N N . LYS A 1 118 ? -30.978 14.532 47.582 1.00 69.12 118 LYS A N 1
ATOM 904 C CA . LYS A 1 118 ? -32.377 14.958 47.707 1.00 69.12 118 LYS A CA 1
ATOM 905 C C . LYS A 1 118 ? -33.012 14.451 48.999 1.00 69.12 118 LYS A C 1
ATOM 907 O O . LYS A 1 118 ? -33.598 15.259 49.711 1.00 69.12 118 LYS A O 1
ATOM 912 N N . SER A 1 119 ? -32.859 13.174 49.352 1.00 67.19 119 SER A N 1
ATOM 913 C CA . SER A 1 119 ? -33.445 12.630 50.586 1.00 67.19 119 SER A CA 1
ATOM 914 C C . SER A 1 119 ? -32.945 13.362 51.832 1.00 67.19 119 SER A C 1
ATOM 916 O O . SER A 1 119 ? -33.750 13.704 52.691 1.00 67.19 119 SER A O 1
ATOM 918 N N . ARG A 1 120 ? -31.659 13.736 51.892 1.00 65.56 120 ARG A N 1
ATOM 919 C CA . ARG A 1 120 ? -31.129 14.585 52.975 1.00 65.56 120 ARG A CA 1
ATOM 920 C C . ARG A 1 120 ? -31.851 15.934 53.084 1.00 65.56 120 ARG A C 1
ATOM 922 O O . ARG A 1 120 ? -32.179 16.348 54.190 1.00 65.56 120 ARG A O 1
ATOM 929 N N . LYS A 1 121 ? -32.158 16.598 51.963 1.00 59.81 121 LYS A N 1
ATOM 930 C CA . LYS A 1 121 ? -32.922 17.861 51.970 1.00 59.81 121 LYS A CA 1
ATOM 931 C C . LYS A 1 121 ? -34.361 17.669 52.459 1.00 59.81 121 LYS A C 1
ATOM 933 O O . LYS A 1 121 ? -34.834 18.486 53.244 1.00 59.81 121 LYS A O 1
ATOM 938 N N . TYR A 1 122 ? -35.024 16.583 52.059 1.00 62.16 122 TYR A N 1
ATOM 939 C CA . TYR A 1 122 ? -36.378 16.266 52.528 1.00 62.16 122 TYR A CA 1
ATOM 940 C C . TYR A 1 122 ? -36.420 15.928 54.022 1.00 62.16 122 TYR A C 1
ATOM 942 O O . TYR A 1 122 ? -37.328 16.388 54.703 1.00 62.16 122 TYR A O 1
ATOM 950 N N . TYR A 1 123 ? -35.433 15.202 54.561 1.00 59.88 123 TYR A N 1
ATOM 951 C CA . TYR A 1 123 ? -35.354 14.942 56.004 1.00 59.88 123 TYR A CA 1
ATOM 952 C C . TYR A 1 123 ? -35.167 16.232 56.812 1.00 59.88 123 TYR A C 1
ATOM 954 O O . TYR A 1 123 ? -35.835 16.394 57.828 1.00 59.88 123 TYR A O 1
ATOM 962 N N . HIS A 1 124 ? -34.340 17.178 56.353 1.00 57.78 124 HIS A N 1
ATOM 963 C CA . HIS A 1 124 ? -34.201 18.479 57.019 1.00 57.78 124 HIS A CA 1
ATOM 964 C C . HIS A 1 124 ? -35.468 19.349 56.907 1.00 57.78 124 HIS A C 1
ATOM 966 O O . HIS A 1 124 ? -35.841 19.993 57.884 1.00 57.78 124 HIS A O 1
ATOM 972 N N . GLN A 1 125 ? -36.173 19.335 55.768 1.00 57.94 125 GLN A N 1
ATOM 973 C CA . GLN A 1 125 ? -37.456 20.042 55.622 1.00 57.94 125 GLN A CA 1
ATOM 974 C C . GLN A 1 125 ? -38.586 19.415 56.455 1.00 57.94 125 GLN A C 1
ATOM 976 O O . GLN A 1 125 ? -39.342 20.146 57.088 1.00 57.94 125 GLN A O 1
ATOM 981 N N . LEU A 1 126 ? -38.678 18.083 56.530 1.00 56.19 126 LEU A N 1
ATOM 982 C CA . LEU A 1 126 ?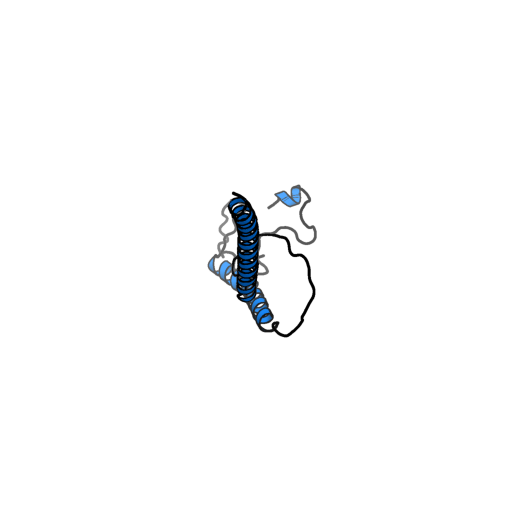 -39.631 17.383 57.404 1.00 56.19 126 LEU A CA 1
ATOM 983 C C . LEU A 1 126 ? -39.347 17.649 58.887 1.00 56.19 126 LEU A C 1
ATOM 985 O O . LEU A 1 126 ? -40.281 17.841 59.659 1.00 56.19 126 LEU A O 1
ATOM 989 N N . HIS A 1 127 ? -38.073 17.720 59.285 1.00 54.97 127 HIS A N 1
ATOM 990 C CA . HIS A 1 127 ? -37.699 18.106 60.648 1.00 54.97 127 HIS A CA 1
ATOM 991 C C . HIS A 1 127 ? -38.012 19.581 60.951 1.00 54.97 127 HIS A C 1
ATOM 993 O O . HIS A 1 127 ? -38.283 19.916 62.099 1.00 54.97 127 HIS A O 1
ATOM 999 N N . SER A 1 128 ? -38.004 20.454 59.937 1.00 54.56 128 SER A N 1
ATOM 1000 C CA . SER A 1 128 ? -38.401 21.861 60.071 1.00 54.56 128 SER A CA 1
ATOM 1001 C C . SER A 1 128 ? -39.918 22.039 60.187 1.00 54.56 128 SER A C 1
ATOM 1003 O O . SER A 1 128 ? -40.358 22.918 60.915 1.00 54.56 128 SER A O 1
ATOM 1005 N N . LEU A 1 129 ? -40.716 21.212 59.503 1.00 56.75 129 LEU A N 1
ATOM 1006 C CA . LEU A 1 129 ? -42.187 21.245 59.566 1.00 56.75 129 LEU A CA 1
ATOM 1007 C C . LEU A 1 129 ? -42.766 20.557 60.812 1.00 56.75 129 LEU A C 1
ATOM 1009 O O . LEU A 1 129 ? -43.940 20.734 61.107 1.00 56.75 129 LEU A O 1
ATOM 1013 N N . LYS A 1 130 ? -41.957 19.783 61.545 1.00 51.59 130 LYS A N 1
ATOM 1014 C CA . LYS A 1 130 ? -42.345 19.151 62.817 1.00 51.59 130 LYS A CA 1
ATOM 1015 C C . LYS A 1 130 ? -42.087 20.044 64.048 1.00 51.59 130 LYS A C 1
ATOM 1017 O O . LYS A 1 130 ? -42.408 19.641 65.158 1.00 51.59 130 LYS A O 1
ATOM 1022 N N . ASN A 1 131 ? -41.505 21.230 63.850 1.00 51.62 131 ASN A N 1
ATOM 1023 C CA . ASN A 1 131 ? -41.189 22.209 64.899 1.00 51.62 131 ASN A CA 1
ATOM 1024 C C . ASN A 1 131 ? -42.073 23.476 64.817 1.00 51.62 131 ASN A C 1
ATOM 1026 O O . ASN A 1 131 ? -41.596 24.571 65.113 1.00 51.62 131 ASN A O 1
ATOM 1030 N N . ILE A 1 132 ? -43.331 23.335 64.388 1.00 51.53 132 ILE A N 1
ATOM 1031 C CA . ILE A 1 132 ? -44.384 24.360 64.500 1.00 51.53 132 ILE A CA 1
ATOM 1032 C C . ILE A 1 132 ? -45.559 23.737 65.245 1.00 51.53 132 ILE A C 1
ATOM 1034 O O . ILE A 1 132 ? -45.907 22.587 64.891 1.00 51.53 132 ILE A O 1
#

Foldseek 3Di:
DCPCVVVVNDDPVDGDDPPPDCVLQVPQFDPDPPDDPPVPDTHGPVVSVVVSVCVVVVVVVVVVVVVVVVPPDDDDDDDDDDDDDDDDPPPDPVVVVVVVVVVVVVVVVVVVVVVVVVVVVVVVVVVVVVPD

Radius of gyration: 31.99 Å; Cα contacts (8 Å, |Δi|>4): 35; chains: 1; bounding box: 66×41×93 Å

Mean predicted aligned error: 19.3 Å